Protein AF-A0A227GQ89-F1 (afdb_monomer)

pLDDT: mean 85.94, std 10.19, range [58.19, 95.44]

Solvent-accessible surface area (backbone atoms only — not comparable to full-atom values): 4942 Å² total; per-residue (Å²): 138,79,92,82,89,85,86,80,70,59,46,35,60,85,66,48,62,37,72,70,36,53,53,52,65,74,69,49,94,72,86,83,87,88,73,54,62,20,89,86,73,43,82,32,89,59,41,44,36,35,45,98,84,67,49,78,55,92,75,80,72,84,79,74,95,70,59,77,84,32,49,48,75

Sequence (73 aa):
HIPVLCYGLRTDFLGELFEGSKYLLSWADKLVELKTICHCGRKANMVIRTDEHGVAIKEGDQVAIGGNDRYVS

Structure (mmCIF, N/CA/C/O backbone):
data_AF-A0A227GQ89-F1
#
_entry.id   AF-A0A227GQ89-F1
#
loop_
_atom_site.group_PDB
_atom_site.id
_atom_site.type_symbol
_atom_site.label_atom_id
_atom_site.label_alt_id
_atom_site.label_comp_id
_atom_site.label_asym_id
_atom_site.label_entity_id
_atom_site.label_seq_id
_atom_site.pdbx_PDB_ins_code
_atom_site.Cartn_x
_atom_site.Cartn_y
_atom_site.Cartn_z
_atom_site.occupancy
_atom_site.B_iso_or_equiv
_atom_site.auth_seq_id
_atom_site.auth_comp_id
_atom_site.auth_asym_id
_atom_site.auth_atom_id
_atom_site.pdbx_PDB_model_num
ATOM 1 N N . HIS A 1 1 ? 17.409 2.658 -21.947 1.00 79.00 1 HIS A N 1
ATOM 2 C CA . HIS A 1 1 ? 16.809 2.550 -20.604 1.00 79.00 1 HIS A CA 1
ATOM 3 C C . HIS A 1 1 ? 15.718 3.604 -20.501 1.00 79.00 1 HIS A C 1
ATOM 5 O O . HIS A 1 1 ? 16.035 4.777 -20.656 1.00 79.00 1 HIS A O 1
ATOM 11 N N . ILE A 1 2 ? 14.455 3.201 -20.357 1.00 93.62 2 ILE A N 1
ATOM 12 C CA . ILE A 1 2 ? 13.316 4.125 -20.257 1.00 93.62 2 ILE A CA 1
ATOM 13 C C . ILE A 1 2 ? 12.861 4.110 -18.793 1.00 93.62 2 ILE A C 1
ATOM 15 O O . ILE A 1 2 ? 12.546 3.029 -18.302 1.00 93.62 2 ILE A O 1
ATOM 19 N N . PRO A 1 3 ? 12.860 5.249 -18.078 1.00 94.12 3 PRO A N 1
ATOM 20 C CA . PRO A 1 3 ? 12.355 5.290 -16.711 1.00 94.12 3 PRO A CA 1
ATOM 21 C C . PRO A 1 3 ? 10.836 5.087 -16.705 1.00 94.12 3 PRO A C 1
ATOM 23 O O . PRO A 1 3 ? 10.119 5.735 -17.467 1.00 94.12 3 PRO A O 1
ATOM 26 N N . VAL A 1 4 ? 10.352 4.204 -15.832 1.00 94.25 4 VAL A N 1
ATOM 27 C CA . VAL A 1 4 ? 8.924 3.913 -15.653 1.00 94.25 4 VAL A CA 1
ATOM 28 C C . VAL A 1 4 ? 8.531 4.237 -14.216 1.00 94.25 4 VAL A C 1
ATOM 30 O O . VAL A 1 4 ? 9.242 3.883 -13.277 1.00 94.25 4 VAL A O 1
ATOM 33 N N . LEU A 1 5 ? 7.399 4.922 -14.052 1.00 94.75 5 LEU A N 1
ATOM 34 C CA . LEU A 1 5 ? 6.802 5.225 -12.755 1.00 94.75 5 LEU A CA 1
ATOM 35 C C . LEU A 1 5 ? 5.459 4.502 -12.653 1.00 94.75 5 LEU A C 1
ATOM 37 O O . LEU A 1 5 ? 4.609 4.653 -13.529 1.00 94.75 5 LEU A O 1
ATOM 41 N N . CYS A 1 6 ? 5.272 3.749 -11.571 1.00 93.81 6 CYS A N 1
ATOM 42 C CA . CYS A 1 6 ? 4.036 3.034 -11.268 1.00 93.81 6 CYS A CA 1
ATOM 43 C C . CYS A 1 6 ? 3.494 3.496 -9.913 1.00 93.81 6 CYS A C 1
ATOM 45 O O . CYS A 1 6 ? 4.261 3.692 -8.970 1.00 93.81 6 CYS A O 1
ATOM 47 N N . TYR A 1 7 ? 2.171 3.620 -9.806 1.00 93.44 7 TYR A N 1
ATOM 48 C CA . TYR A 1 7 ? 1.473 3.988 -8.574 1.00 93.44 7 TYR A CA 1
ATOM 49 C C . TYR A 1 7 ? 0.322 3.014 -8.341 1.00 93.44 7 TYR A C 1
ATOM 51 O O . TYR A 1 7 ? -0.360 2.625 -9.287 1.00 93.44 7 TYR A O 1
ATOM 59 N N . GLY A 1 8 ? 0.097 2.624 -7.089 1.00 91.81 8 GLY A N 1
ATOM 60 C CA . GLY A 1 8 ? -0.972 1.692 -6.750 1.00 91.81 8 GLY A CA 1
ATOM 61 C C . GLY A 1 8 ? -0.992 1.316 -5.275 1.00 91.81 8 GLY A C 1
ATOM 62 O O . GLY A 1 8 ? -0.113 1.701 -4.501 1.00 91.81 8 GLY A O 1
ATOM 63 N N . LEU A 1 9 ? -2.015 0.552 -4.894 1.00 91.81 9 LEU A N 1
ATOM 64 C CA . LEU A 1 9 ? -2.149 0.006 -3.548 1.00 91.81 9 LEU A CA 1
ATOM 65 C C . LEU A 1 9 ? -1.203 -1.182 -3.367 1.00 91.81 9 LEU A C 1
ATOM 67 O O . LEU A 1 9 ? -1.157 -2.093 -4.194 1.00 91.81 9 LEU A O 1
ATOM 71 N N . ARG A 1 10 ? -0.456 -1.181 -2.260 1.00 92.81 10 ARG A N 1
ATOM 72 C CA . ARG A 1 10 ? 0.456 -2.279 -1.921 1.00 92.81 10 ARG A CA 1
ATOM 73 C C . ARG A 1 10 ? -0.328 -3.531 -1.538 1.00 92.81 10 ARG A C 1
ATOM 75 O O . ARG A 1 10 ? -0.107 -4.597 -2.104 1.00 92.81 10 ARG A O 1
ATOM 82 N N . THR A 1 11 ? -1.232 -3.367 -0.584 1.00 92.25 11 THR A N 1
ATOM 83 C CA . THR A 1 11 ? -1.984 -4.438 0.064 1.00 92.25 11 THR A CA 1
ATOM 84 C C . THR A 1 11 ? -3.470 -4.133 0.053 1.00 92.25 11 THR A C 1
ATOM 86 O O . THR A 1 11 ? -3.869 -2.968 -0.015 1.00 92.25 11 THR A O 1
ATOM 89 N N . ASP A 1 12 ? -4.272 -5.178 0.159 1.00 91.69 12 ASP A N 1
ATOM 90 C CA . ASP A 1 12 ? -5.701 -5.081 0.400 1.00 91.69 12 ASP A CA 1
ATOM 91 C C . ASP A 1 12 ? -6.031 -4.834 1.882 1.00 91.69 12 ASP A C 1
ATOM 93 O O . ASP A 1 12 ? -5.158 -4.526 2.703 1.00 91.69 12 ASP A O 1
ATOM 97 N N . PHE A 1 13 ? -7.318 -4.957 2.214 1.00 90.00 13 PHE A N 1
ATOM 98 C CA . PHE A 1 13 ? -7.841 -4.737 3.560 1.00 90.00 13 PHE A CA 1
ATOM 99 C C . PHE A 1 13 ? -7.476 -5.832 4.573 1.00 90.00 13 PHE A C 1
ATOM 101 O O . PHE A 1 13 ? -7.584 -5.607 5.778 1.00 90.00 13 PHE A O 1
ATOM 108 N N . LEU A 1 14 ? -7.016 -6.992 4.099 1.00 90.25 14 LEU A N 1
ATOM 109 C CA . LEU A 1 14 ? -6.500 -8.086 4.919 1.00 90.25 14 LEU A CA 1
ATOM 110 C C . LEU A 1 14 ? -4.979 -7.988 5.111 1.00 90.25 14 LEU A C 1
ATOM 112 O O . LEU A 1 14 ? -4.415 -8.714 5.924 1.00 90.25 14 LEU A O 1
ATOM 116 N N . GLY A 1 15 ? -4.317 -7.059 4.414 1.00 90.75 15 GLY A N 1
ATOM 117 C CA . GLY A 1 15 ? -2.862 -6.912 4.430 1.00 90.75 15 GLY A CA 1
ATOM 118 C C . GLY A 1 15 ? -2.151 -7.779 3.396 1.00 90.75 15 GLY A C 1
ATOM 119 O O . GLY A 1 15 ? -0.920 -7.796 3.368 1.00 90.75 15 GLY A O 1
ATOM 120 N N . GLU A 1 16 ? -2.895 -8.447 2.518 1.00 92.56 16 GLU A N 1
ATOM 121 C CA . GLU A 1 16 ? -2.335 -9.277 1.463 1.00 92.56 16 GLU A CA 1
ATOM 122 C C . GLU A 1 16 ? -1.953 -8.421 0.261 1.00 92.56 16 GLU A C 1
ATOM 124 O O . GLU A 1 16 ? -2.663 -7.492 -0.128 1.00 92.56 16 GLU A O 1
ATOM 129 N N . LEU A 1 17 ? -0.803 -8.716 -0.348 1.00 93.06 17 LEU A N 1
ATOM 130 C CA . LEU A 1 17 ? -0.364 -7.991 -1.537 1.00 93.06 17 LEU A CA 1
ATOM 131 C C . LEU A 1 17 ? -1.320 -8.262 -2.708 1.00 93.06 17 LEU A C 1
ATOM 133 O O . LEU A 1 17 ? -1.650 -9.417 -2.993 1.00 93.06 17 LEU A O 1
ATOM 137 N N . PHE A 1 18 ? 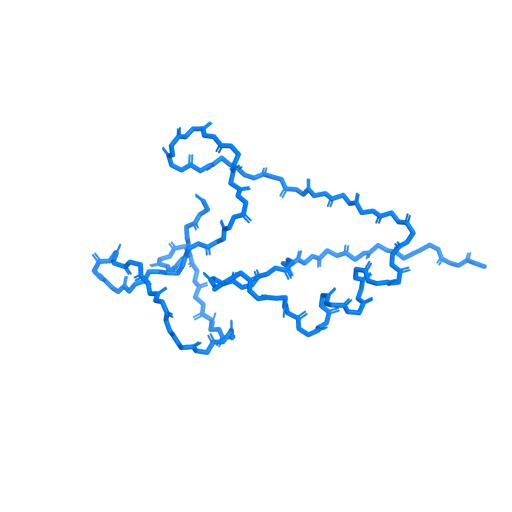-1.675 -7.211 -3.447 1.00 92.88 18 PHE A N 1
ATOM 138 C CA . PHE A 1 18 ? -2.310 -7.380 -4.754 1.00 92.88 18 PHE A CA 1
ATOM 139 C C . PHE A 1 18 ? -1.341 -8.075 -5.711 1.00 92.88 18 PHE A C 1
ATOM 141 O O . PHE A 1 18 ? -0.145 -7.780 -5.700 1.00 92.88 18 PHE A O 1
ATOM 148 N N . GLU A 1 19 ? -1.843 -8.967 -6.563 1.00 92.69 19 GLU A N 1
ATOM 149 C CA . GLU A 1 19 ? -1.015 -9.761 -7.480 1.00 92.69 19 GLU A CA 1
ATOM 150 C C . GLU A 1 19 ? -0.063 -8.895 -8.321 1.00 92.69 19 GLU A C 1
ATOM 152 O O . GLU A 1 19 ? 1.149 -9.098 -8.282 1.00 92.69 19 GLU A O 1
ATOM 157 N N . GLY A 1 20 ? -0.578 -7.862 -8.997 1.00 92.31 20 GLY A N 1
ATOM 158 C CA . GLY A 1 20 ? 0.260 -6.934 -9.765 1.00 92.31 20 GLY A CA 1
ATOM 159 C C . GLY A 1 20 ? 1.283 -6.196 -8.895 1.00 92.31 20 GLY A C 1
ATOM 160 O O . GLY A 1 20 ? 2.444 -6.047 -9.278 1.00 92.31 20 GLY A O 1
ATOM 161 N N . SER A 1 21 ? 0.884 -5.800 -7.684 1.00 95.06 21 SER A N 1
ATOM 162 C CA . SER A 1 21 ? 1.770 -5.135 -6.729 1.00 95.06 21 SER A CA 1
ATOM 163 C C . SER A 1 21 ? 2.907 -6.050 -6.263 1.00 95.06 21 SER A C 1
ATOM 165 O O . SER A 1 21 ? 4.025 -5.564 -6.121 1.00 95.06 21 SER A O 1
ATOM 167 N N . LYS A 1 22 ? 2.689 -7.366 -6.102 1.00 95.38 22 LYS A N 1
ATOM 168 C CA . LYS A 1 22 ? 3.758 -8.334 -5.763 1.00 95.38 22 LYS A CA 1
ATOM 169 C C . LYS A 1 22 ? 4.915 -8.257 -6.759 1.00 95.38 22 LYS A C 1
ATOM 171 O O . LYS A 1 22 ? 6.074 -8.153 -6.352 1.00 95.38 22 LYS A O 1
ATOM 176 N N . TYR A 1 23 ? 4.603 -8.267 -8.053 1.00 95.44 23 TYR A N 1
ATOM 177 C CA . TYR A 1 23 ? 5.609 -8.213 -9.114 1.00 95.44 23 TYR A CA 1
ATOM 178 C C . TYR A 1 23 ? 6.267 -6.839 -9.217 1.00 95.44 23 TYR A C 1
ATOM 180 O O . TYR A 1 23 ? 7.493 -6.751 -9.242 1.00 95.44 23 TYR A O 1
ATOM 188 N N . LEU A 1 24 ? 5.474 -5.763 -9.194 1.00 94.62 24 LEU A N 1
ATOM 189 C CA . LEU A 1 24 ? 6.001 -4.398 -9.263 1.00 94.62 24 LEU A CA 1
ATOM 190 C C . LEU A 1 24 ? 6.972 -4.097 -8.117 1.00 94.62 24 LEU A C 1
ATOM 192 O O . LEU A 1 24 ? 8.025 -3.514 -8.351 1.00 94.62 24 LEU A O 1
ATOM 196 N N . LEU A 1 25 ? 6.659 -4.532 -6.894 1.00 93.62 25 LEU A N 1
ATOM 197 C CA . LEU A 1 25 ? 7.532 -4.340 -5.732 1.00 93.62 25 LEU A CA 1
ATOM 198 C C . LEU A 1 25 ? 8.814 -5.169 -5.819 1.00 93.62 25 LEU A C 1
ATOM 200 O O . LEU A 1 25 ? 9.848 -4.732 -5.328 1.00 93.62 25 LEU A O 1
ATOM 204 N N . SER A 1 26 ? 8.741 -6.349 -6.436 1.00 94.38 26 SER A N 1
ATOM 205 C CA . SER A 1 26 ? 9.891 -7.240 -6.607 1.00 94.38 26 SER A CA 1
ATOM 206 C C . SER A 1 26 ? 10.863 -6.739 -7.680 1.00 94.38 26 SER A C 1
ATOM 208 O O . SER A 1 26 ? 12.054 -7.027 -7.605 1.00 94.38 26 SER A O 1
ATOM 210 N N . TRP A 1 27 ? 10.370 -6.000 -8.679 1.00 94.25 27 TRP A N 1
ATOM 211 C CA . TRP A 1 27 ? 11.180 -5.453 -9.775 1.00 94.25 27 TRP A CA 1
ATOM 212 C C . TRP A 1 27 ? 11.627 -4.006 -9.575 1.00 94.25 27 TRP A C 1
ATOM 214 O O . TRP A 1 27 ? 12.524 -3.552 -10.279 1.00 94.25 27 TRP A O 1
ATOM 224 N N . ALA A 1 28 ? 10.997 -3.256 -8.673 1.00 95.12 28 ALA A N 1
ATOM 225 C CA . ALA A 1 28 ? 11.279 -1.837 -8.520 1.00 95.12 28 ALA A CA 1
ATOM 226 C C . ALA A 1 28 ? 12.663 -1.575 -7.904 1.00 95.12 28 ALA A C 1
ATOM 228 O O . ALA A 1 28 ? 12.944 -1.981 -6.779 1.00 95.12 28 ALA A O 1
ATOM 229 N N . ASP A 1 29 ? 13.477 -0.767 -8.588 1.00 95.06 29 ASP A N 1
ATOM 230 C CA . ASP A 1 29 ? 14.746 -0.262 -8.044 1.00 95.06 29 ASP A CA 1
ATOM 231 C C . ASP A 1 29 ? 14.543 0.731 -6.886 1.00 95.06 29 ASP A C 1
ATOM 233 O O . ASP A 1 29 ? 15.411 0.906 -6.030 1.00 95.06 29 ASP A O 1
ATOM 237 N N . LYS A 1 30 ? 13.407 1.444 -6.879 1.00 94.19 30 LYS A N 1
ATOM 238 C CA . LYS A 1 30 ? 13.065 2.453 -5.869 1.00 94.19 30 LYS A CA 1
ATOM 239 C C . LYS A 1 30 ? 11.618 2.310 -5.428 1.00 94.19 30 LYS A C 1
ATOM 241 O O . LYS A 1 30 ? 10.709 2.288 -6.253 1.00 94.19 30 LYS A O 1
ATOM 246 N N . LEU A 1 31 ? 11.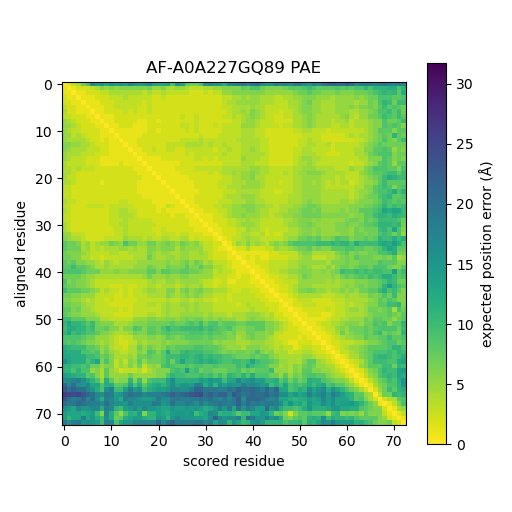415 2.315 -4.114 1.00 94.25 31 LEU A N 1
ATOM 247 C CA . LEU A 1 31 ? 10.101 2.256 -3.483 1.00 94.25 31 LEU A CA 1
ATOM 248 C C . LEU A 1 31 ? 9.849 3.536 -2.689 1.00 94.25 31 LEU A C 1
ATOM 250 O O . LEU A 1 31 ? 10.650 3.913 -1.834 1.00 94.25 31 LEU A O 1
ATOM 254 N N . VAL A 1 32 ? 8.720 4.192 -2.960 1.00 93.00 32 VAL A N 1
ATOM 255 C CA . VAL A 1 32 ? 8.254 5.360 -2.205 1.00 93.00 32 VAL A CA 1
ATOM 256 C C . VAL A 1 32 ? 6.867 5.056 -1.661 1.00 93.00 32 VAL A C 1
ATOM 258 O O . VAL A 1 32 ? 5.924 4.842 -2.416 1.00 93.00 32 VAL A O 1
ATOM 261 N N . GLU A 1 33 ? 6.745 5.031 -0.337 1.00 90.81 33 GLU A N 1
ATOM 262 C CA . GLU A 1 33 ? 5.466 4.826 0.338 1.00 90.81 33 GLU A CA 1
ATOM 263 C C . GLU A 1 33 ? 4.783 6.177 0.583 1.00 90.81 33 GLU A C 1
ATOM 265 O O . GLU A 1 33 ? 5.308 7.020 1.317 1.00 90.81 33 GLU A O 1
ATOM 270 N N . LEU A 1 34 ? 3.600 6.365 -0.005 1.00 88.56 34 LEU A N 1
ATOM 271 C CA . LEU A 1 34 ? 2.715 7.485 0.310 1.00 88.56 34 LEU A CA 1
ATOM 272 C C . LEU A 1 34 ? 1.885 7.121 1.541 1.00 88.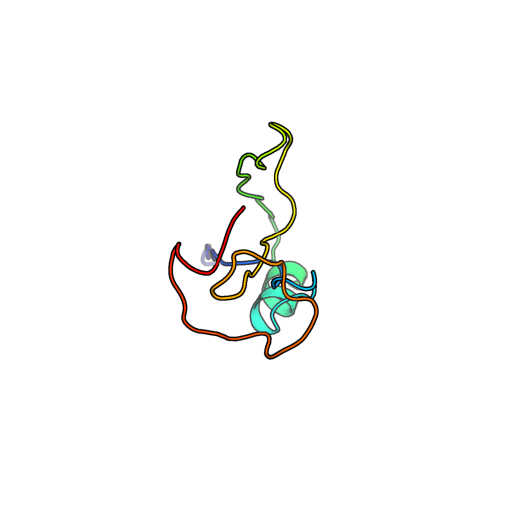56 34 LEU A C 1
ATOM 274 O O . LEU A 1 34 ? 1.234 6.080 1.576 1.00 88.56 34 LEU A O 1
ATOM 278 N N . LYS A 1 35 ? 1.950 7.965 2.571 1.00 81.75 35 LYS A N 1
ATOM 279 C CA . LYS A 1 35 ? 1.382 7.683 3.892 1.00 81.75 35 LYS A CA 1
ATOM 280 C C . LYS A 1 35 ? 0.212 8.613 4.164 1.00 81.75 35 LYS A C 1
ATOM 282 O O . LYS A 1 35 ? 0.312 9.814 3.924 1.00 81.75 35 LYS A O 1
ATOM 287 N N . THR A 1 36 ? -0.846 8.061 4.733 1.00 87.19 36 THR A N 1
ATOM 288 C CA . THR A 1 36 ? -1.974 8.804 5.297 1.00 87.19 36 THR A CA 1
ATOM 289 C C . THR A 1 36 ? -1.923 8.754 6.827 1.00 87.19 36 THR A C 1
ATOM 291 O O . THR A 1 36 ? -1.044 8.120 7.429 1.00 87.19 36 THR A O 1
ATOM 294 N N . ILE A 1 37 ? -2.832 9.483 7.472 1.00 90.19 37 ILE A N 1
ATOM 295 C CA . ILE A 1 37 ? -2.960 9.531 8.928 1.00 90.19 37 ILE A CA 1
ATOM 296 C C . ILE A 1 37 ? -4.135 8.641 9.315 1.00 90.19 37 ILE A C 1
ATOM 298 O O . ILE A 1 37 ? -5.243 8.841 8.833 1.00 90.19 37 ILE A O 1
ATOM 302 N N . CYS A 1 38 ? -3.874 7.672 10.185 1.00 88.88 38 CYS A N 1
ATOM 303 C CA . CYS A 1 38 ? -4.899 6.819 10.765 1.00 88.88 38 CYS A CA 1
ATOM 304 C C . CYS A 1 38 ? -5.787 7.645 11.706 1.00 88.88 38 CYS A C 1
ATOM 306 O O . CYS A 1 38 ? -5.316 8.613 12.305 1.00 88.88 38 CYS A O 1
ATOM 308 N N . HIS A 1 39 ? -7.019 7.208 11.959 1.00 85.19 39 HIS A N 1
ATOM 309 C CA . HIS A 1 39 ? -7.913 7.823 12.954 1.00 85.19 39 HIS A CA 1
ATOM 310 C C . HIS A 1 39 ? -7.272 8.027 14.345 1.00 85.19 39 HIS A C 1
ATOM 312 O O . HIS A 1 39 ? -7.660 8.930 15.079 1.00 85.19 39 HIS A O 1
ATOM 318 N N . CYS A 1 40 ? -6.263 7.226 14.714 1.00 88.31 40 CYS A N 1
ATOM 319 C CA . CYS A 1 40 ? -5.519 7.392 15.968 1.00 88.31 40 CYS A CA 1
ATOM 320 C C . CYS A 1 40 ? -4.414 8.471 15.924 1.00 88.31 40 CYS A C 1
ATOM 322 O O . CYS A 1 40 ? -3.639 8.590 16.871 1.00 88.31 40 CYS A O 1
ATOM 324 N N . GLY A 1 41 ? -4.277 9.210 14.819 1.00 89.50 41 GLY A N 1
ATOM 325 C CA . GLY A 1 41 ? -3.258 10.246 14.607 1.00 89.50 41 GLY A CA 1
ATOM 326 C C . GLY A 1 41 ? -1.864 9.717 14.248 1.00 89.50 41 GLY A C 1
ATOM 327 O O . GLY A 1 41 ? -0.961 10.497 13.955 1.00 89.50 41 GLY A O 1
ATOM 328 N N . ARG A 1 42 ? -1.665 8.393 14.249 1.00 91.44 42 ARG A N 1
AT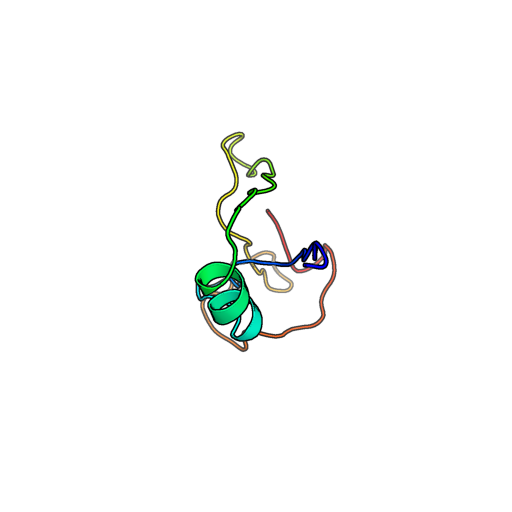OM 329 C CA . ARG A 1 42 ? -0.408 7.750 13.834 1.00 91.44 42 ARG A CA 1
ATOM 330 C C . ARG A 1 42 ? -0.415 7.448 12.338 1.00 91.44 42 ARG A C 1
ATOM 332 O O . ARG A 1 42 ? -1.452 7.484 11.684 1.00 91.44 42 ARG A O 1
ATOM 339 N N . LYS A 1 43 ? 0.756 7.103 11.802 1.00 89.81 43 LYS A N 1
ATOM 340 C CA . LYS A 1 43 ? 0.910 6.651 10.415 1.00 89.81 43 LYS A CA 1
ATOM 341 C C . LYS A 1 43 ? -0.056 5.494 10.112 1.00 89.81 43 LYS A C 1
ATOM 343 O O . LYS A 1 43 ? 0.023 4.453 10.767 1.00 89.81 43 LYS A O 1
ATOM 348 N N . ALA A 1 44 ? -0.896 5.657 9.093 1.00 90.19 44 ALA A N 1
ATOM 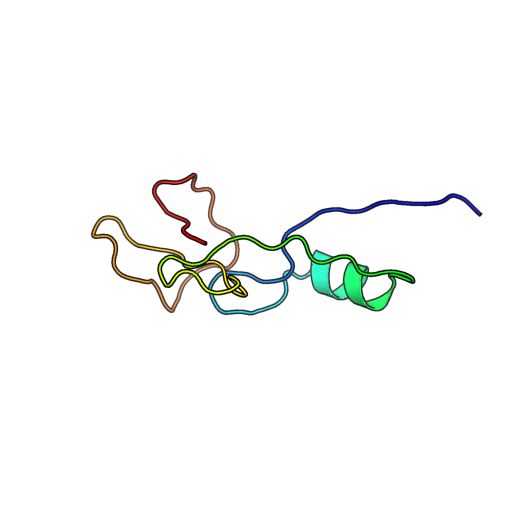349 C CA . ALA A 1 44 ? -1.683 4.566 8.532 1.00 90.19 44 ALA A CA 1
ATOM 350 C C . ALA A 1 44 ? -0.776 3.622 7.730 1.00 90.19 44 ALA A C 1
ATOM 352 O O . ALA A 1 44 ? 0.017 4.059 6.894 1.00 90.19 44 ALA A O 1
ATOM 353 N N . ASN A 1 45 ? -0.869 2.323 8.014 1.00 85.94 45 ASN A N 1
ATOM 354 C CA . ASN A 1 45 ? -0.116 1.274 7.310 1.00 85.94 45 ASN A CA 1
ATOM 355 C C . ASN A 1 45 ? -1.027 0.265 6.599 1.00 85.94 45 ASN A C 1
ATOM 357 O O . ASN A 1 45 ? -0.522 -0.621 5.914 1.00 85.94 45 ASN A O 1
ATOM 361 N N . MET A 1 46 ? -2.337 0.378 6.809 1.00 88.12 46 MET A N 1
ATOM 362 C CA . MET A 1 46 ? -3.364 -0.563 6.382 1.00 88.12 46 MET A CA 1
ATOM 363 C C . MET A 1 46 ? -4.553 0.234 5.863 1.00 88.12 46 MET A C 1
ATOM 365 O O . MET A 1 46 ? -4.771 1.360 6.305 1.00 88.12 46 MET A O 1
ATOM 369 N N . VAL A 1 47 ? -5.325 -0.364 4.963 1.00 88.19 47 VAL A N 1
ATOM 370 C CA . VAL A 1 47 ? -6.627 0.162 4.551 1.00 88.19 47 VAL A CA 1
ATOM 371 C C . VAL A 1 47 ? -7.686 -0.713 5.203 1.00 88.19 47 VAL A C 1
ATOM 373 O O . VAL A 1 47 ? -7.609 -1.930 5.099 1.00 88.19 47 VAL A O 1
ATOM 376 N N . ILE A 1 48 ? -8.660 -0.127 5.892 1.00 88.31 48 ILE A N 1
ATOM 377 C CA . ILE A 1 48 ? -9.750 -0.880 6.519 1.00 88.31 48 ILE A CA 1
ATOM 378 C C . ILE A 1 48 ? -10.948 -0.858 5.576 1.00 88.31 48 ILE A C 1
ATOM 380 O O . ILE A 1 48 ? -11.333 0.206 5.088 1.00 88.31 48 ILE A O 1
ATOM 3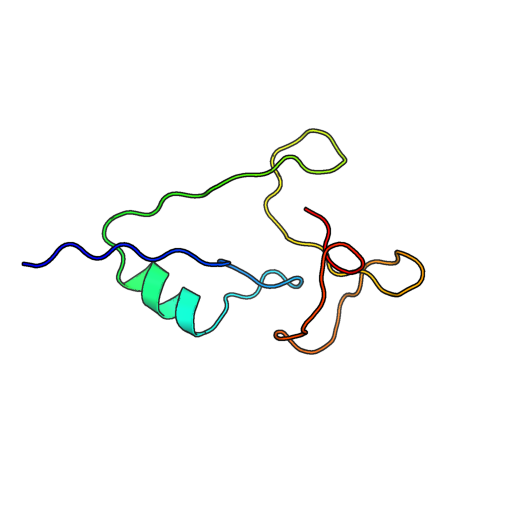84 N N . ARG A 1 49 ? -11.549 -2.029 5.344 1.00 88.50 49 ARG A N 1
ATOM 385 C CA . ARG A 1 49 ? -12.850 -2.147 4.684 1.00 88.50 49 ARG A CA 1
ATOM 386 C C . ARG A 1 49 ? -13.944 -2.280 5.738 1.00 88.50 49 ARG A C 1
ATOM 388 O O . ARG A 1 49 ? -13.818 -3.112 6.636 1.00 88.50 49 ARG A O 1
ATOM 395 N N . THR A 1 50 ? -15.002 -1.489 5.621 1.00 87.88 50 THR A N 1
ATOM 396 C CA . THR A 1 50 ? -16.154 -1.534 6.533 1.00 87.88 50 THR A CA 1
ATOM 397 C C . THR A 1 50 ? -17.424 -1.975 5.819 1.00 87.88 50 THR A C 1
ATOM 399 O O . THR A 1 50 ? -17.571 -1.772 4.611 1.00 87.88 50 THR A O 1
ATOM 402 N N . ASP A 1 51 ? -18.337 -2.589 6.566 1.00 85.94 51 ASP A N 1
ATOM 403 C CA . ASP A 1 51 ? -19.704 -2.837 6.114 1.00 85.94 51 ASP A CA 1
ATOM 404 C C . ASP A 1 51 ? -20.569 -1.565 6.197 1.00 85.94 51 ASP A C 1
ATOM 406 O O . ASP A 1 51 ? -20.096 -0.474 6.528 1.00 85.94 51 ASP A O 1
ATOM 410 N N . GLU A 1 52 ? -21.857 -1.708 5.891 1.00 83.50 52 GLU A N 1
ATOM 411 C CA . GLU A 1 52 ? -22.8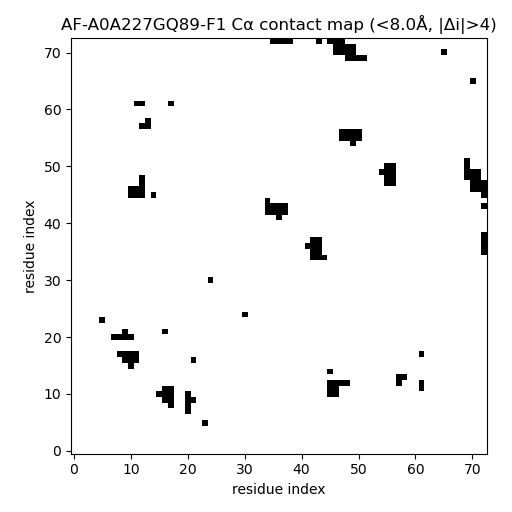48 -0.627 5.947 1.00 83.50 52 GLU A CA 1
ATOM 412 C C . GLU A 1 52 ? -23.110 -0.078 7.361 1.00 83.50 52 GLU A C 1
ATOM 414 O O . GLU A 1 52 ? -23.677 1.004 7.511 1.00 83.50 52 GLU A O 1
ATOM 419 N N . HIS A 1 53 ? -22.663 -0.785 8.398 1.00 83.62 53 HIS A N 1
ATOM 420 C CA . HIS A 1 53 ? -22.775 -0.384 9.797 1.00 83.62 53 HIS A CA 1
ATOM 421 C C . HIS A 1 53 ? -21.458 0.178 10.358 1.00 83.62 53 HIS A C 1
ATOM 423 O O . HIS A 1 53 ? -21.387 0.514 11.542 1.00 83.62 53 HIS A O 1
ATOM 429 N N . GLY A 1 54 ? -20.418 0.310 9.525 1.00 81.81 54 GLY A N 1
ATOM 430 C CA . GLY A 1 54 ? -19.102 0.803 9.930 1.00 81.81 54 GLY A CA 1
ATOM 431 C C . GLY A 1 54 ? -18.249 -0.238 10.660 1.00 81.81 54 GLY A C 1
ATOM 432 O O . GLY A 1 54 ? -17.215 0.111 11.234 1.00 81.81 54 GLY A O 1
ATOM 433 N N . VAL A 1 55 ? -18.649 -1.511 10.656 1.00 86.56 55 VAL A N 1
ATOM 434 C CA . VAL A 1 55 ? -17.892 -2.595 11.284 1.00 86.56 55 VAL A CA 1
ATOM 435 C C . VAL A 1 55 ? -16.811 -3.076 10.323 1.00 86.56 55 VAL A C 1
ATOM 437 O O . VAL A 1 55 ? -17.050 -3.282 9.134 1.00 86.56 55 VAL A O 1
ATOM 440 N N . ALA A 1 56 ? -15.591 -3.246 10.836 1.00 86.50 56 ALA A N 1
ATOM 441 C CA . ALA A 1 56 ? -14.463 -3.715 10.043 1.00 86.50 56 ALA A CA 1
ATOM 442 C C . ALA A 1 56 ? -14.677 -5.160 9.568 1.00 86.50 56 ALA A C 1
ATOM 444 O O . ALA A 1 56 ? -14.860 -6.076 10.374 1.00 86.50 56 ALA A O 1
ATOM 445 N N . ILE A 1 57 ? -14.583 -5.355 8.258 1.00 87.44 57 ILE A N 1
ATOM 446 C CA . ILE A 1 57 ? -14.710 -6.651 7.601 1.00 87.44 57 ILE A CA 1
ATOM 447 C C . ILE A 1 57 ? -13.356 -7.373 7.642 1.00 87.44 57 ILE A C 1
ATOM 449 O O . ILE A 1 57 ? -12.314 -6.774 7.374 1.00 87.44 57 ILE A O 1
ATOM 453 N N . LYS A 1 58 ? -13.369 -8.673 7.963 1.00 84.75 58 LYS A N 1
ATOM 454 C CA . LYS A 1 58 ? -12.167 -9.528 8.058 1.00 84.75 58 LYS A CA 1
ATOM 455 C C . LYS A 1 58 ? -12.125 -10.664 7.033 1.00 84.75 58 LYS A C 1
ATOM 457 O O . LYS A 1 58 ? -11.237 -11.506 7.096 1.00 84.75 58 LYS A O 1
ATOM 462 N N . GLU A 1 59 ? -13.076 -10.694 6.109 1.00 83.44 59 GLU A N 1
ATOM 463 C CA . GLU A 1 59 ? -13.200 -11.719 5.072 1.00 83.44 59 GLU A CA 1
ATOM 464 C C . GLU A 1 59 ? -13.822 -11.140 3.794 1.00 83.44 59 GLU A C 1
ATOM 466 O O . GLU A 1 59 ? -14.358 -10.033 3.793 1.00 83.44 59 GLU A O 1
ATOM 471 N N . GLY A 1 60 ? -13.745 -11.876 2.690 1.00 83.19 60 GLY A N 1
ATOM 472 C CA . GLY A 1 60 ? -14.314 -11.476 1.403 1.00 83.19 60 GLY A CA 1
ATOM 473 C C . GLY A 1 60 ? -13.266 -11.131 0.351 1.00 83.19 60 GLY A C 1
ATOM 474 O O . GLY A 1 60 ? -12.061 -11.174 0.595 1.00 83.19 60 GLY A O 1
ATOM 475 N N . ASP A 1 61 ? -13.745 -10.807 -0.847 1.00 82.50 61 ASP A N 1
ATOM 476 C CA . ASP A 1 61 ? -12.890 -10.715 -2.026 1.00 82.50 61 ASP A CA 1
ATOM 477 C C . ASP A 1 61 ? -11.928 -9.526 -1.968 1.00 82.50 61 ASP A C 1
ATOM 479 O O . ASP A 1 61 ? -12.293 -8.401 -1.611 1.00 82.50 61 ASP A O 1
ATOM 483 N N . GLN A 1 62 ? -10.687 -9.754 -2.392 1.00 73.12 62 GLN A N 1
ATOM 484 C CA . GLN A 1 62 ? -9.649 -8.726 -2.461 1.00 73.12 62 GLN A CA 1
ATOM 485 C C . GLN A 1 62 ? -10.095 -7.522 -3.318 1.00 73.12 62 GLN A C 1
ATOM 487 O O . GLN A 1 62 ? -9.849 -6.368 -2.957 1.00 73.12 62 GLN A O 1
ATOM 492 N N . VAL A 1 63 ? -10.831 -7.769 -4.407 1.00 76.31 63 VAL A N 1
ATOM 493 C CA . VAL A 1 63 ? -11.352 -6.730 -5.304 1.00 76.31 63 VAL A CA 1
ATOM 494 C C . VAL A 1 63 ? -12.815 -6.435 -4.984 1.00 76.31 63 VAL A C 1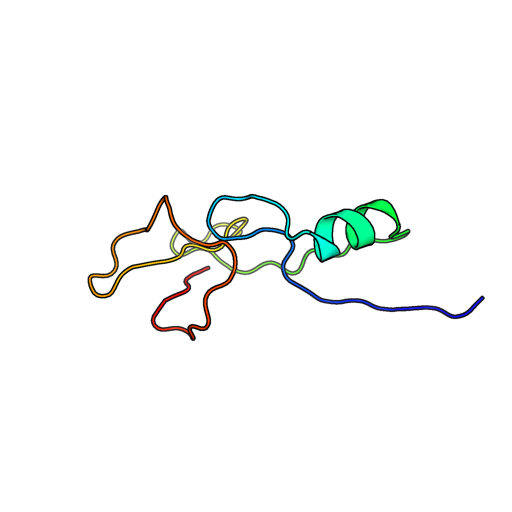
ATOM 496 O O . VAL A 1 63 ? -13.687 -7.272 -5.182 1.00 76.31 63 VAL A O 1
ATOM 499 N N . ALA A 1 64 ? -13.093 -5.206 -4.553 1.00 74.19 64 ALA A N 1
ATOM 500 C CA . ALA A 1 64 ? -14.452 -4.689 -4.443 1.00 74.19 64 ALA A CA 1
ATOM 501 C C . ALA A 1 64 ? -14.479 -3.213 -4.848 1.00 74.19 64 ALA A C 1
ATOM 503 O O . ALA A 1 64 ? -13.682 -2.414 -4.348 1.00 74.19 64 ALA A O 1
ATOM 504 N N . ILE A 1 65 ? -15.411 -2.845 -5.730 1.00 67.50 65 ILE A N 1
ATOM 505 C CA . ILE A 1 65 ? -15.623 -1.449 -6.122 1.00 67.50 65 ILE A CA 1
ATOM 506 C C . ILE A 1 65 ? -16.428 -0.758 -5.013 1.00 67.50 65 ILE A C 1
ATOM 508 O O . ILE A 1 65 ? -17.558 -1.140 -4.708 1.00 67.50 65 ILE A O 1
ATOM 512 N N . GLY A 1 66 ? -15.827 0.250 -4.387 1.00 61.75 66 GLY A N 1
ATOM 513 C CA . GLY A 1 66 ? -16.437 1.065 -3.338 1.00 61.75 66 GLY A CA 1
ATOM 514 C C . GLY A 1 66 ? -15.624 2.339 -3.117 1.00 61.75 66 GLY A C 1
ATOM 515 O O . GLY A 1 66 ? -14.402 2.304 -3.225 1.00 61.75 66 GLY A O 1
ATOM 516 N N . GLY A 1 67 ? -16.303 3.461 -2.873 1.00 62.41 67 GLY A N 1
ATOM 517 C CA . GLY A 1 67 ? -15.674 4.751 -2.566 1.00 62.41 67 GLY A CA 1
ATOM 518 C C . GLY A 1 67 ? -15.403 4.934 -1.067 1.00 62.41 67 GLY A C 1
ATOM 519 O O . GLY A 1 67 ? -15.220 3.962 -0.334 1.00 62.41 67 GLY A O 1
ATOM 520 N N . ASN A 1 68 ? -15.434 6.187 -0.603 1.00 58.19 68 ASN A N 1
ATOM 521 C CA . ASN A 1 68 ? -15.194 6.556 0.802 1.00 58.19 68 ASN A CA 1
ATOM 522 C C . ASN A 1 68 ? -16.205 5.956 1.793 1.00 58.19 68 ASN A C 1
ATOM 524 O O . ASN A 1 68 ? -15.922 5.896 2.983 1.00 58.19 68 ASN A O 1
ATOM 528 N N . ASP A 1 69 ? -17.349 5.471 1.314 1.00 61.50 69 ASP A N 1
ATOM 529 C CA . ASP A 1 69 ? -18.370 4.846 2.161 1.00 61.50 69 ASP A CA 1
ATOM 530 C C . ASP A 1 69 ? -17.953 3.448 2.659 1.00 61.50 69 ASP A C 1
ATOM 532 O O . ASP A 1 69 ? -18.614 2.877 3.520 1.00 61.50 69 ASP A O 1
ATOM 536 N N . ARG A 1 70 ? -16.875 2.870 2.100 1.00 60.00 70 ARG A N 1
ATOM 537 C CA . ARG A 1 70 ? -16.427 1.495 2.397 1.00 60.00 70 ARG A CA 1
ATOM 538 C C . ARG A 1 70 ? -14.950 1.361 2.759 1.00 60.00 70 ARG A C 1
ATOM 540 O O . ARG A 1 70 ? -14.554 0.284 3.201 1.00 60.00 70 ARG A O 1
ATOM 547 N N . TYR A 1 71 ? -14.138 2.402 2.561 1.00 62.31 71 TYR A N 1
ATOM 548 C CA . TYR A 1 71 ? -12.695 2.361 2.803 1.00 62.31 71 TYR A CA 1
ATOM 549 C C . TYR A 1 71 ? -12.236 3.526 3.678 1.00 62.31 71 TYR A C 1
ATOM 551 O O . TYR A 1 71 ? -12.435 4.689 3.333 1.00 62.31 71 TYR A O 1
ATOM 559 N N . VAL A 1 72 ? -11.562 3.202 4.783 1.00 66.44 72 VAL A N 1
ATOM 560 C CA . VAL A 1 72 ? -10.967 4.173 5.713 1.00 66.44 72 VAL A CA 1
ATOM 561 C C . VAL A 1 72 ? -9.471 3.884 5.853 1.00 66.44 72 VAL A C 1
ATOM 563 O O . VAL A 1 72 ? -9.056 2.724 5.883 1.00 66.44 72 VAL A O 1
ATOM 566 N N . SER A 1 73 ? -8.658 4.944 5.897 1.00 59.81 73 SER A N 1
ATOM 567 C CA . SER A 1 73 ? -7.202 4.877 6.119 1.00 59.81 73 SER A CA 1
ATOM 568 C C . SER A 1 73 ? -6.813 5.063 7.587 1.00 59.81 73 SER A C 1
ATOM 570 O O . SER A 1 73 ? -7.473 5.857 8.293 1.00 59.81 73 SER A O 1
#

Organism: Vibrio parahaemolyticus (NCBI:txid670)

Nearest PDB structures (foldseek):
  2b8t-assembly1_D  TM=8.949E-01  e=8.534E-04  Ureaplasma parvum
  2b8t-assembly1_A  TM=8.955E-01  e=1.466E-03  Ureaplasma parvum
  2uz3-assembly1_A  TM=8.952E-01  e=1.796E-03  Ureaplasma urealyticum
  2b8t-assembly1_B  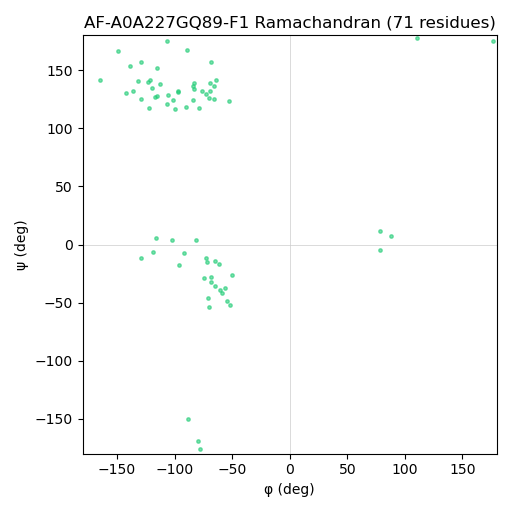TM=8.812E-01  e=3.301E-03  Ureaplasma parvum
  3e2i-assembly1_A  TM=7.700E-01  e=1.042E-02  Staphylococcus aureus

InterPro domains:
  IPR001267 Thymidine kinase [PF00265] (2-73)
  IPR027417 P-loop containing nucleoside triphosphate hydrolase [G3DSA:3.40.50.300] (1-34)
  IPR027417 P-loop containing nucleoside triphosphate hydrolase [SSF52540] (1-35)

Secondary structure (DSSP, 8-state):
---------SB-TTSPBPHHHHHHHHH-S-------B-TTSSBP-S-EEB-TTSPBP-SS-S-----TTTEE-

Radius of gyration: 14.18 Å; Cα contacts (8 Å, |Δi|>4): 71; chains: 1; bounding box: 40×22×37 Å

Foldseek 3Di:
DDDDDDDDDQAFQLRHGDPVNVVCVVPDPDDDDDWDAAPVRDTDPHKFFADQVRHTDNDDDRDDDDDPSTIDD

Mean predicted aligned error: 5.87 Å